Protein AF-A0A0G1Y5R9-F1 (afdb_monomer)

Mean predicted aligned error: 5.65 Å

Radius of gyration: 15.96 Å; Cα contacts (8 Å, |Δi|>4): 410; chains: 1; bounding box: 44×27×44 Å

Structure (mmCIF, N/CA/C/O backbone):
data_AF-A0A0G1Y5R9-F1
#
_entry.id   AF-A0A0G1Y5R9-F1
#
loop_
_atom_site.group_PDB
_atom_site.id
_atom_site.type_symbol
_atom_site.label_atom_id
_atom_site.label_alt_id
_atom_site.label_comp_id
_atom_site.label_asym_id
_atom_site.label_entity_id
_atom_site.label_seq_id
_atom_site.pdbx_PDB_ins_code
_atom_site.Cartn_x
_atom_site.Cartn_y
_atom_site.Cartn_z
_atom_site.occupancy
_atom_site.B_iso_or_equiv
_atom_site.auth_seq_id
_atom_site.auth_comp_id
_atom_site.auth_asym_id
_atom_site.auth_atom_id
_atom_site.pdbx_PDB_model_num
ATOM 1 N N . VAL A 1 1 ? -14.103 8.912 5.711 1.00 53.00 1 VAL A N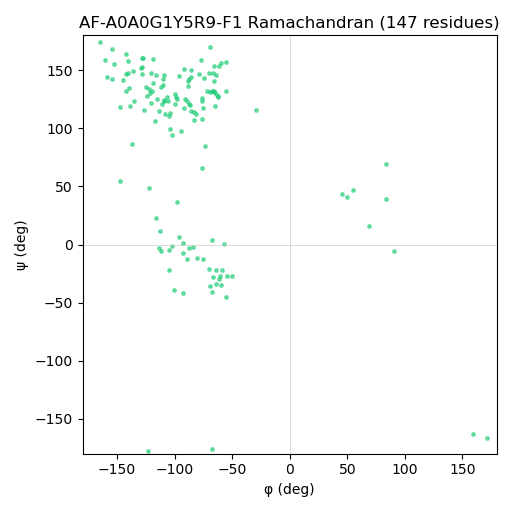 1
ATOM 2 C CA . VAL A 1 1 ? -13.583 10.244 5.292 1.00 53.00 1 VAL A CA 1
ATOM 3 C C . VAL A 1 1 ? -12.228 10.052 4.651 1.00 53.00 1 VAL A C 1
ATOM 5 O O . VAL A 1 1 ? -11.535 9.142 5.082 1.00 53.00 1 VAL A O 1
ATOM 8 N N . LEU A 1 2 ? -11.909 10.833 3.616 1.00 56.59 2 LEU A N 1
ATOM 9 C CA . LEU A 1 2 ? -10.617 10.808 2.925 1.00 56.59 2 LEU A CA 1
ATOM 10 C C . LEU A 1 2 ? -9.568 11.517 3.793 1.00 56.59 2 LEU A C 1
ATOM 12 O O . LEU A 1 2 ? -9.803 12.646 4.215 1.00 56.59 2 LEU A O 1
ATOM 16 N N . VAL A 1 3 ? -8.462 10.845 4.078 1.00 60.28 3 VAL A N 1
ATOM 17 C CA . VAL A 1 3 ? -7.460 11.256 5.067 1.00 60.28 3 VAL A CA 1
ATOM 18 C C . VAL A 1 3 ? -6.263 11.915 4.379 1.00 60.28 3 VAL A C 1
ATOM 20 O O . VAL A 1 3 ? -5.794 12.942 4.848 1.00 60.28 3 VAL A O 1
ATOM 23 N N . ASN A 1 4 ? -5.813 11.427 3.219 1.00 65.19 4 ASN A N 1
ATOM 24 C CA . ASN A 1 4 ? -4.669 12.018 2.518 1.00 65.19 4 ASN A CA 1
ATOM 25 C C . ASN A 1 4 ? -4.642 11.612 1.038 1.00 65.19 4 ASN A C 1
ATOM 27 O O . ASN A 1 4 ? -5.247 10.602 0.684 1.00 65.19 4 ASN A O 1
ATOM 31 N N . ASN A 1 5 ? -3.953 12.389 0.198 1.00 67.25 5 ASN A N 1
ATOM 32 C CA . ASN A 1 5 ? -3.636 12.028 -1.183 1.00 67.25 5 ASN A CA 1
ATOM 33 C C . ASN A 1 5 ? -2.180 12.409 -1.487 1.00 67.25 5 ASN A C 1
ATOM 35 O O . ASN A 1 5 ? -1.913 13.517 -1.959 1.00 67.25 5 ASN A O 1
ATOM 39 N N . GLN A 1 6 ? -1.240 11.513 -1.178 1.00 79.81 6 GLN A N 1
ATOM 40 C CA . GLN A 1 6 ? 0.184 11.716 -1.459 1.00 79.81 6 GLN A CA 1
ATOM 41 C C . GLN A 1 6 ? 0.681 10.782 -2.556 1.00 79.81 6 GLN A C 1
ATOM 43 O O . GLN A 1 6 ? 0.276 9.621 -2.640 1.00 79.81 6 GLN A O 1
ATOM 48 N N . ALA A 1 7 ? 1.570 11.323 -3.389 1.00 89.25 7 ALA A N 1
ATOM 49 C CA . ALA A 1 7 ? 2.296 10.581 -4.403 1.00 89.25 7 ALA A CA 1
ATOM 50 C C . ALA A 1 7 ? 3.698 10.239 -3.885 1.00 89.25 7 ALA A C 1
ATOM 52 O O . ALA A 1 7 ? 4.442 11.132 -3.480 1.00 89.25 7 ALA A O 1
ATOM 53 N N . VAL A 1 8 ? 4.064 8.962 -3.942 1.00 94.00 8 VAL A N 1
ATOM 54 C CA . VAL A 1 8 ? 5.381 8.448 -3.553 1.00 94.00 8 VAL A CA 1
ATOM 55 C C . VAL A 1 8 ? 5.969 7.665 -4.719 1.00 94.00 8 VAL A C 1
ATOM 57 O O . VAL A 1 8 ? 5.285 6.863 -5.352 1.00 94.00 8 VAL A O 1
ATOM 60 N N . THR A 1 9 ? 7.246 7.888 -5.013 1.00 95.12 9 THR A N 1
ATOM 61 C CA . THR A 1 9 ? 7.965 7.103 -6.020 1.00 95.12 9 THR A CA 1
ATOM 62 C C . THR A 1 9 ? 8.531 5.849 -5.376 1.00 95.12 9 THR A C 1
ATOM 64 O O . THR A 1 9 ? 9.364 5.939 -4.477 1.00 95.12 9 THR A O 1
ATOM 67 N N . ILE A 1 10 ? 8.124 4.687 -5.876 1.00 96.25 10 ILE A N 1
ATOM 68 C CA . ILE A 1 10 ? 8.742 3.409 -5.535 1.00 96.25 10 ILE A CA 1
ATOM 69 C C . ILE A 1 10 ? 9.900 3.166 -6.506 1.00 96.25 10 ILE A C 1
ATOM 71 O O . ILE A 1 10 ? 9.795 3.443 -7.706 1.00 96.25 10 ILE A O 1
ATOM 75 N N . SER A 1 11 ? 11.026 2.704 -5.966 1.00 95.44 11 SER A N 1
ATOM 76 C CA . SER A 1 11 ? 12.280 2.523 -6.704 1.00 95.44 11 SER A CA 1
ATOM 77 C C . SER A 1 11 ? 12.775 1.080 -6.618 1.00 95.44 11 SER A C 1
ATOM 79 O O . SER A 1 11 ? 12.116 0.229 -6.021 1.00 95.44 11 SER A O 1
ATOM 81 N N . THR A 1 12 ? 13.929 0.796 -7.211 1.00 96.44 12 THR A N 1
ATOM 82 C CA . THR A 1 12 ? 14.655 -0.475 -7.054 1.00 96.44 12 THR A CA 1
ATOM 83 C C . THR A 1 12 ? 15.380 -0.595 -5.710 1.00 96.44 12 THR A C 1
ATOM 85 O O . THR A 1 12 ? 15.823 -1.679 -5.328 1.00 96.44 12 THR A O 1
ATOM 88 N N . VAL A 1 13 ? 15.497 0.508 -4.965 1.00 95.69 13 VAL A N 1
ATOM 89 C CA . VAL A 1 13 ? 16.050 0.531 -3.612 1.00 95.69 13 VAL A CA 1
ATOM 90 C C . VAL A 1 13 ? 14.922 0.347 -2.608 1.00 95.69 13 VAL A C 1
ATOM 92 O O . VAL A 1 13 ? 13.963 1.117 -2.593 1.00 95.69 13 VAL A O 1
ATOM 95 N N . LYS A 1 14 ? 15.076 -0.655 -1.739 1.00 95.50 14 LYS A N 1
ATOM 96 C CA . LYS A 1 14 ? 14.144 -0.929 -0.645 1.00 95.50 14 LYS A CA 1
ATOM 97 C C . LYS A 1 14 ? 14.151 0.224 0.348 1.00 95.50 14 LYS A C 1
ATOM 99 O O . LYS A 1 14 ? 15.179 0.507 0.964 1.00 95.50 14 LYS A O 1
ATOM 104 N N . ALA A 1 15 ? 13.001 0.856 0.512 1.00 95.50 15 ALA A N 1
ATOM 105 C CA . ALA A 1 15 ? 12.767 1.873 1.522 1.00 95.50 15 ALA A CA 1
ATOM 106 C C . ALA A 1 15 ? 11.285 1.886 1.892 1.00 95.50 15 ALA A C 1
ATOM 108 O O . ALA A 1 15 ? 10.441 1.492 1.093 1.00 95.50 15 ALA A O 1
ATOM 109 N N . ASP A 1 16 ? 10.956 2.348 3.091 1.00 95.50 16 ASP A N 1
ATOM 110 C CA . ASP A 1 16 ? 9.558 2.553 3.455 1.00 95.50 16 ASP A CA 1
ATOM 111 C C . ASP A 1 16 ? 8.948 3.674 2.599 1.00 95.50 16 ASP A C 1
ATOM 113 O O . ASP A 1 16 ? 9.523 4.756 2.466 1.00 95.50 16 ASP A O 1
ATOM 117 N N . ALA A 1 17 ? 7.773 3.414 2.028 1.00 94.06 17 ALA A N 1
ATOM 118 C CA . ALA A 1 17 ? 6.974 4.400 1.312 1.00 94.06 17 ALA A CA 1
ATOM 119 C C . ALA A 1 17 ? 5.798 4.836 2.188 1.00 94.06 17 ALA A C 1
ATOM 121 O O . ALA A 1 17 ? 4.794 4.131 2.300 1.00 94.06 17 ALA A O 1
ATOM 122 N N . GLU A 1 18 ? 5.940 5.988 2.836 1.00 92.12 18 GLU A N 1
ATOM 123 C CA . GLU A 1 18 ? 4.925 6.558 3.721 1.00 92.12 18 GLU A CA 1
ATOM 124 C C . GLU A 1 18 ? 3.935 7.417 2.927 1.00 92.12 18 GLU A C 1
ATOM 126 O O . GLU A 1 18 ? 4.322 8.371 2.255 1.00 92.12 18 GLU A O 1
ATOM 131 N N . PHE A 1 19 ? 2.651 7.055 2.978 1.00 89.62 19 PHE A N 1
ATOM 132 C CA . PHE A 1 19 ? 1.582 7.713 2.211 1.00 89.62 19 PHE A CA 1
ATOM 133 C C . PHE A 1 19 ? 0.699 8.618 3.071 1.00 89.62 19 PHE A C 1
ATOM 135 O O . PHE A 1 19 ? 0.027 9.514 2.561 1.00 89.62 19 PHE A O 1
ATOM 142 N N . SER A 1 20 ? 0.684 8.375 4.377 1.00 86.12 20 SER A N 1
ATOM 143 C CA . SER A 1 20 ? 0.083 9.256 5.365 1.00 86.12 20 SER A CA 1
ATOM 144 C C . SER A 1 20 ? 1.008 9.294 6.558 1.00 86.12 20 SER A C 1
ATOM 146 O O . SER A 1 20 ? 1.264 8.247 7.151 1.00 86.12 20 SER A O 1
ATOM 148 N N . ALA A 1 21 ? 1.495 10.493 6.869 1.00 71.38 21 ALA A N 1
ATOM 149 C CA . ALA A 1 21 ? 2.268 10.730 8.069 1.00 71.38 21 ALA A CA 1
ATOM 150 C C . ALA A 1 21 ? 1.391 10.534 9.314 1.00 71.38 21 ALA A C 1
ATOM 152 O O . ALA A 1 21 ? 0.167 10.721 9.285 1.00 71.38 21 ALA A O 1
ATOM 153 N N . ASP A 1 22 ? 2.057 10.189 10.408 1.00 63.50 22 ASP A N 1
ATOM 154 C CA . ASP A 1 22 ? 1.542 9.957 11.761 1.00 63.50 22 ASP A CA 1
ATOM 155 C C . ASP A 1 22 ? 0.767 11.132 12.397 1.00 63.50 22 ASP A C 1
ATOM 157 O O . ASP A 1 22 ? 0.272 11.030 13.522 1.00 63.50 22 ASP A O 1
ATOM 161 N N . ASP A 1 23 ? 0.615 12.249 11.689 1.00 58.03 23 ASP A N 1
ATOM 162 C CA . ASP A 1 23 ? -0.059 13.448 12.156 1.00 58.03 23 ASP A CA 1
ATOM 163 C C . ASP A 1 23 ? -1.462 13.659 11.562 1.00 58.03 23 ASP A C 1
ATOM 165 O O . ASP A 1 23 ? -2.166 14.578 12.006 1.00 58.03 23 ASP A O 1
ATOM 169 N N . THR A 1 24 ? -1.890 12.812 10.619 1.00 61.75 24 THR A N 1
ATOM 170 C CA . THR A 1 24 ? -3.140 13.025 9.887 1.00 61.75 24 THR A CA 1
ATOM 171 C C . THR A 1 24 ? -4.337 12.542 10.707 1.00 61.75 24 THR A C 1
ATOM 173 O O . THR A 1 24 ? -4.507 11.347 10.956 1.00 61.75 24 THR A O 1
ATOM 176 N N . ASN A 1 25 ? -5.173 13.488 11.148 1.00 59.88 25 ASN A N 1
ATOM 177 C CA . ASN A 1 25 ? -6.374 13.193 11.932 1.00 59.88 25 ASN A CA 1
ATOM 178 C C . ASN A 1 25 ? -7.274 12.204 11.177 1.00 59.88 25 ASN A C 1
ATOM 180 O O . ASN A 1 25 ? -7.600 12.435 10.005 1.00 59.88 25 ASN A O 1
ATOM 184 N N . ALA A 1 26 ? -7.748 11.155 11.859 1.00 58.00 26 ALA A N 1
ATOM 185 C CA . ALA A 1 26 ? -8.933 10.459 11.382 1.00 58.00 26 ALA A CA 1
ATOM 186 C C . ALA A 1 26 ? -10.092 11.467 11.231 1.00 58.00 26 ALA A C 1
ATOM 188 O O . ALA A 1 26 ? -10.064 12.548 11.830 1.00 58.00 26 ALA A O 1
ATOM 189 N N . PRO A 1 27 ? -11.105 11.166 10.397 1.00 56.22 27 PRO A N 1
ATOM 190 C CA . PRO A 1 27 ? -12.350 11.926 10.332 1.00 56.22 27 PRO A CA 1
ATOM 191 C C . PRO A 1 27 ? -12.760 12.608 11.639 1.00 56.22 27 PRO A C 1
ATOM 193 O O . PRO A 1 27 ? -13.127 11.943 12.603 1.00 56.22 27 PRO A O 1
ATOM 196 N N . ALA A 1 28 ? -12.791 13.940 11.633 1.00 52.69 28 ALA A N 1
ATOM 197 C CA . ALA A 1 28 ? -13.448 14.679 12.697 1.00 52.69 28 ALA A CA 1
ATOM 198 C C . ALA A 1 28 ? -14.954 14.355 12.671 1.00 52.69 28 ALA A C 1
ATOM 200 O O . ALA A 1 28 ? -15.594 14.487 11.622 1.00 52.69 28 ALA A O 1
ATOM 201 N N . ASN A 1 29 ? -15.504 13.992 13.835 1.00 55.44 29 ASN A N 1
ATOM 202 C CA . ASN A 1 29 ? -16.916 13.680 14.113 1.00 55.44 29 ASN A CA 1
ATOM 203 C C . ASN A 1 29 ? -17.359 12.238 13.795 1.00 55.44 29 ASN A C 1
ATOM 205 O O . ASN A 1 29 ? -18.190 12.033 12.899 1.00 55.44 29 ASN A O 1
ATOM 209 N N . PRO A 1 30 ? -16.899 11.220 14.542 1.00 62.03 30 PRO A N 1
ATOM 210 C CA . PRO A 1 30 ? -17.661 9.981 14.586 1.00 62.03 30 PRO A CA 1
ATOM 211 C C . PRO A 1 30 ? -19.065 10.238 15.166 1.00 62.03 30 PRO A C 1
ATOM 213 O O . PRO A 1 30 ? -19.285 11.170 15.939 1.00 62.03 30 PRO A O 1
ATOM 216 N N . ILE A 1 31 ? -20.036 9.397 14.791 1.00 57.78 31 ILE A N 1
ATOM 217 C CA . ILE A 1 31 ? -21.408 9.453 15.338 1.00 57.78 31 ILE A CA 1
ATOM 218 C C . ILE A 1 31 ? -21.394 9.238 16.862 1.00 57.78 31 ILE A C 1
ATOM 220 O O . ILE A 1 31 ? -22.269 9.740 17.564 1.00 57.78 31 ILE A O 1
ATOM 224 N N . SER A 1 32 ? -20.388 8.520 17.362 1.00 62.16 32 SER A N 1
ATOM 225 C CA . SER A 1 32 ? -20.126 8.298 18.775 1.00 62.16 32 SER A CA 1
ATOM 226 C C . SER A 1 32 ? -18.621 8.244 19.012 1.00 62.16 32 SER A C 1
ATOM 228 O O . SER A 1 32 ? -17.893 7.680 18.205 1.00 62.16 32 SER A O 1
ATOM 230 N N . THR A 1 33 ? -18.146 8.809 20.114 1.00 65.25 33 THR A N 1
ATOM 231 C CA . THR A 1 33 ? -16.766 8.613 20.587 1.00 65.25 33 THR A CA 1
ATOM 232 C C . THR A 1 33 ? -16.677 7.443 21.574 1.00 65.25 33 THR A C 1
ATOM 234 O O . THR A 1 33 ? -15.609 7.136 22.096 1.00 65.25 33 THR A O 1
ATOM 237 N N . GLU A 1 34 ? -17.798 6.761 21.847 1.00 68.38 34 GLU A N 1
ATOM 238 C CA . GLU A 1 34 ? -17.822 5.581 22.704 1.00 68.38 34 GLU A CA 1
ATOM 239 C C . GLU A 1 34 ? -17.425 4.331 21.913 1.00 68.38 34 GLU A C 1
ATOM 241 O O . GLU A 1 34 ? -18.216 3.768 21.150 1.00 68.38 34 GLU A O 1
ATOM 246 N N . ASN A 1 35 ? -16.215 3.829 22.165 1.00 68.69 35 ASN A N 1
ATOM 247 C CA . ASN A 1 35 ? -15.694 2.606 21.541 1.00 68.69 35 ASN A CA 1
ATOM 248 C C . ASN A 1 35 ? -16.624 1.390 21.726 1.00 68.69 35 ASN A C 1
ATOM 250 O O . ASN A 1 35 ? -16.650 0.493 20.888 1.00 68.69 35 ASN A O 1
ATOM 254 N N . SER A 1 36 ? -17.427 1.359 22.796 1.00 73.81 36 SER A N 1
ATOM 255 C CA . SER A 1 36 ? -18.400 0.292 23.084 1.00 73.81 36 SER A CA 1
ATOM 256 C C . SER A 1 36 ? -19.532 0.186 22.052 1.00 73.81 36 SE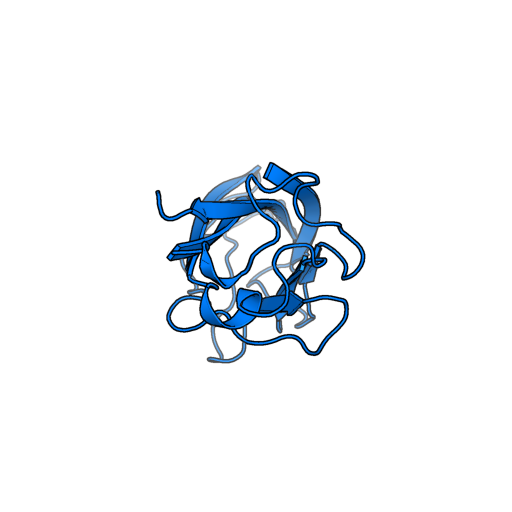R A C 1
ATOM 258 O O . SER A 1 36 ? -20.158 -0.869 21.930 1.00 73.81 36 SER A O 1
ATOM 260 N N . GLN A 1 37 ? -19.796 1.258 21.303 1.00 75.94 37 GLN A N 1
ATOM 261 C CA . GLN A 1 37 ? -20.821 1.310 20.261 1.00 75.94 37 GLN A CA 1
ATOM 262 C C . GLN A 1 37 ? -20.254 0.967 18.876 1.00 75.94 37 GLN A C 1
ATOM 264 O O . GLN A 1 37 ? -21.006 0.809 17.910 1.00 75.94 37 GLN A O 1
ATOM 269 N N . MET A 1 38 ? -18.935 0.826 18.760 1.00 80.69 38 MET A N 1
ATOM 270 C CA . MET A 1 38 ? -18.259 0.478 17.520 1.00 80.69 38 MET A CA 1
ATOM 271 C C . MET A 1 38 ? -18.430 -1.015 17.225 1.00 80.69 38 MET A C 1
ATOM 273 O O . MET A 1 38 ? -18.089 -1.873 18.034 1.00 80.69 38 MET A O 1
ATOM 277 N N . ASN A 1 39 ? -18.976 -1.343 16.053 1.00 85.31 39 ASN A N 1
ATOM 278 C CA . ASN A 1 39 ? -19.108 -2.731 15.612 1.00 85.31 39 ASN A CA 1
ATOM 279 C C . ASN A 1 39 ? -17.913 -3.182 14.775 1.00 85.31 39 ASN A C 1
ATOM 281 O O . ASN A 1 39 ? -17.494 -4.330 14.877 1.00 85.31 39 ASN A O 1
ATOM 285 N N . ARG A 1 40 ? -17.441 -2.302 13.883 1.00 88.25 40 ARG A N 1
ATOM 286 C CA . ARG A 1 40 ? -16.370 -2.604 12.935 1.00 88.25 40 ARG A CA 1
ATOM 287 C C . ARG A 1 40 ? -15.702 -1.330 12.432 1.00 88.25 40 ARG A C 1
ATOM 289 O O . ARG A 1 40 ? -16.398 -0.343 12.187 1.00 88.25 40 ARG A O 1
ATOM 296 N N . VAL A 1 41 ? -14.394 -1.383 12.204 1.00 86.44 41 VAL A N 1
ATOM 297 C CA . VAL A 1 41 ? -13.627 -0.324 11.540 1.00 86.44 41 VAL A CA 1
ATOM 298 C C . VAL A 1 41 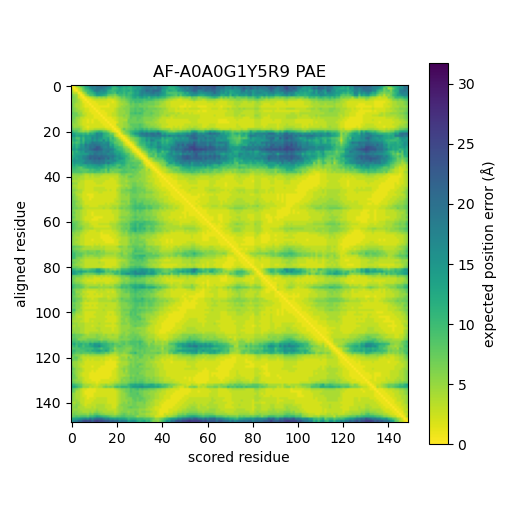? -12.900 -0.884 10.336 1.00 86.44 41 VAL A C 1
ATOM 300 O O . VAL A 1 41 ? -12.188 -1.881 10.428 1.00 86.44 41 VAL A O 1
ATOM 303 N N . LEU A 1 42 ? -13.088 -0.224 9.199 1.00 89.38 42 LEU A N 1
ATOM 304 C CA . LEU A 1 42 ? -12.462 -0.591 7.940 1.00 89.38 42 LEU A CA 1
ATOM 305 C C . LEU A 1 42 ? -11.513 0.518 7.499 1.00 89.38 42 LEU A C 1
ATOM 307 O O . LEU A 1 42 ? -11.932 1.668 7.346 1.00 89.38 42 LEU A O 1
ATOM 311 N N . LEU A 1 43 ? -10.257 0.151 7.263 1.00 89.56 43 LEU A N 1
ATOM 312 C CA . LEU A 1 43 ? -9.282 0.976 6.566 1.00 89.56 43 LEU A CA 1
ATOM 313 C C . LEU A 1 43 ? -9.371 0.676 5.074 1.00 89.56 43 LEU A C 1
ATOM 315 O O . LEU A 1 43 ? -9.224 -0.469 4.654 1.00 89.56 43 LEU A O 1
ATOM 319 N N . VAL A 1 44 ? -9.599 1.708 4.276 1.00 90.94 44 VAL A N 1
ATOM 320 C CA . VAL A 1 44 ? -9.667 1.638 2.821 1.00 90.94 44 VAL A CA 1
ATOM 321 C C . VAL A 1 44 ? -8.453 2.357 2.251 1.00 90.94 44 VAL A C 1
ATOM 323 O O . VAL A 1 44 ? -8.268 3.549 2.492 1.00 90.94 44 VAL A O 1
ATOM 326 N N . ILE A 1 45 ? -7.646 1.634 1.480 1.00 92.00 45 ILE A N 1
ATOM 327 C CA . ILE A 1 45 ? -6.489 2.163 0.756 1.00 92.00 45 ILE A CA 1
ATOM 328 C C . ILE A 1 45 ? -6.803 2.039 -0.730 1.00 92.00 45 ILE A C 1
ATOM 330 O O . ILE A 1 45 ? -6.953 0.941 -1.255 1.00 92.00 45 ILE A O 1
ATOM 334 N N . SER A 1 46 ? -6.934 3.162 -1.418 1.00 93.00 46 SER A N 1
ATOM 335 C CA . SER A 1 46 ? -7.263 3.206 -2.845 1.00 93.00 46 SER A CA 1
ATOM 336 C C . SER A 1 46 ? -6.265 4.075 -3.577 1.00 93.00 46 SER A C 1
ATOM 338 O O . SER A 1 46 ? -5.691 4.975 -2.976 1.00 93.00 46 SER A O 1
ATOM 340 N N . GLY A 1 47 ? -6.036 3.839 -4.860 1.00 94.12 47 GLY A N 1
ATOM 341 C CA . GLY A 1 47 ? -5.041 4.640 -5.550 1.00 94.12 47 GLY A CA 1
ATOM 342 C C . GLY A 1 47 ? -4.706 4.170 -6.943 1.00 94.12 47 GLY A C 1
ATOM 343 O O . GLY A 1 47 ? -5.417 3.359 -7.544 1.00 94.12 47 GLY A O 1
ATOM 344 N N . GLN A 1 48 ? -3.612 4.727 -7.450 1.00 95.06 48 GLN A N 1
ATOM 345 C CA . GLN A 1 48 ? -3.059 4.397 -8.753 1.00 95.06 48 GLN A CA 1
ATOM 346 C C . GLN A 1 48 ? -1.537 4.336 -8.690 1.00 95.06 48 GLN A C 1
ATOM 348 O O . GLN A 1 48 ? -0.906 5.239 -8.146 1.00 95.06 48 GLN A O 1
ATOM 353 N N . ALA A 1 49 ? -0.960 3.298 -9.288 1.00 96.25 49 ALA A N 1
ATOM 354 C CA . ALA A 1 49 ? 0.459 3.217 -9.597 1.00 96.25 49 ALA A CA 1
ATOM 355 C C . ALA A 1 49 ? 0.669 3.568 -11.075 1.00 96.25 49 ALA A C 1
ATOM 357 O O . ALA A 1 49 ? 0.098 2.930 -11.960 1.00 96.25 49 ALA A O 1
ATOM 358 N N . HIS A 1 50 ? 1.468 4.596 -11.336 1.00 97.00 50 HIS A N 1
ATOM 359 C CA . HIS A 1 50 ? 1.781 5.128 -12.653 1.00 97.00 50 HIS A CA 1
ATOM 360 C C . HIS A 1 50 ? 3.227 4.808 -13.020 1.00 97.00 50 HIS A C 1
ATOM 362 O O . HIS A 1 50 ? 4.162 5.184 -12.312 1.00 97.00 50 HIS A O 1
ATOM 368 N N . ASN A 1 51 ? 3.421 4.132 -14.145 1.00 97.56 51 ASN A N 1
ATOM 369 C CA . ASN A 1 51 ? 4.749 3.767 -14.613 1.00 97.56 51 ASN A CA 1
ATOM 370 C C . ASN A 1 51 ? 5.320 4.836 -15.547 1.00 97.56 51 ASN A C 1
ATOM 372 O O . ASN A 1 51 ? 4.792 5.038 -16.638 1.00 97.56 51 ASN A O 1
ATOM 376 N N . THR A 1 52 ? 6.431 5.472 -15.179 1.00 96.38 52 THR A N 1
ATOM 377 C CA . T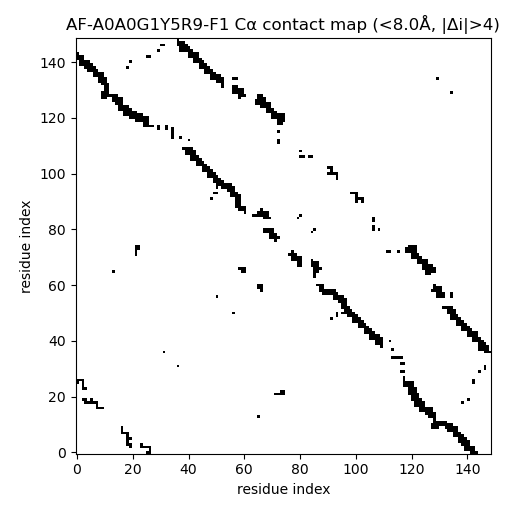HR A 1 52 ? 7.146 6.402 -16.073 1.00 96.38 52 THR A CA 1
ATOM 378 C C . THR A 1 52 ? 8.394 5.790 -16.710 1.00 96.38 52 THR A C 1
ATOM 380 O O . THR A 1 52 ? 9.016 6.433 -17.561 1.00 96.38 52 THR A O 1
ATOM 383 N N . PHE A 1 53 ? 8.718 4.532 -16.394 1.00 96.69 53 PHE A N 1
ATOM 384 C CA . PHE A 1 53 ? 9.781 3.772 -17.045 1.00 96.69 53 PHE A CA 1
ATOM 385 C C . PHE A 1 53 ? 9.376 3.307 -18.453 1.00 96.69 53 PHE A C 1
ATOM 387 O O . PHE A 1 53 ? 8.234 2.921 -18.708 1.00 96.69 53 PHE A O 1
ATOM 394 N N . ALA A 1 54 ? 10.341 3.314 -19.377 1.00 96.25 54 ALA A N 1
ATOM 395 C CA . ALA A 1 54 ? 10.178 2.880 -20.763 1.00 96.25 54 ALA A CA 1
ATOM 396 C C . ALA A 1 54 ? 10.152 1.346 -20.898 1.00 96.25 54 ALA A C 1
ATOM 398 O O . ALA A 1 54 ? 11.043 0.743 -21.493 1.00 96.25 54 ALA A O 1
ATOM 399 N N . GLY A 1 55 ? 9.118 0.711 -20.349 1.00 95.94 55 GLY A N 1
ATOM 400 C CA . GLY A 1 55 ? 8.926 -0.735 -20.418 1.00 95.94 55 GLY A CA 1
ATOM 401 C C . GLY A 1 55 ? 7.995 -1.253 -19.331 1.00 95.94 55 GLY A C 1
ATOM 402 O O . GLY A 1 55 ? 7.266 -0.481 -18.711 1.00 95.94 55 GLY A O 1
ATOM 403 N N . LEU A 1 56 ? 8.038 -2.564 -19.107 1.00 95.69 56 LEU A N 1
ATOM 404 C CA . LEU A 1 56 ? 7.308 -3.219 -18.028 1.00 95.69 56 LEU A CA 1
ATOM 405 C C . LEU A 1 56 ? 7.872 -2.799 -16.663 1.00 95.69 56 LEU A C 1
ATOM 407 O O . LEU A 1 56 ? 9.080 -2.888 -16.445 1.00 95.69 56 LEU A O 1
ATOM 411 N N . ASN A 1 57 ? 6.991 -2.417 -15.741 1.00 97.00 57 ASN A N 1
ATOM 412 C CA . ASN A 1 57 ? 7.324 -2.201 -14.339 1.00 97.00 57 ASN A CA 1
ATOM 413 C C . ASN A 1 57 ? 6.205 -2.718 -13.427 1.00 97.00 57 ASN A C 1
ATOM 415 O O . ASN A 1 57 ? 5.035 -2.710 -13.808 1.00 97.00 57 ASN A O 1
ATOM 419 N N . TYR A 1 58 ? 6.583 -3.198 -12.249 1.00 96.31 58 TYR A N 1
ATOM 420 C CA . TYR A 1 58 ? 5.696 -3.744 -11.226 1.00 96.31 58 TYR A CA 1
ATOM 421 C C . TYR A 1 58 ? 6.443 -3.838 -9.890 1.00 96.31 58 TYR A C 1
ATOM 423 O O . TYR A 1 58 ? 7.643 -3.552 -9.826 1.00 96.31 58 TYR A O 1
ATOM 431 N N . LEU A 1 59 ? 5.739 -4.208 -8.823 1.00 96.81 59 LEU A N 1
ATOM 432 C CA . LEU A 1 59 ? 6.345 -4.418 -7.507 1.00 96.81 59 LEU A CA 1
ATOM 433 C C . LEU A 1 59 ? 7.341 -5.584 -7.526 1.00 96.81 59 LEU A C 1
ATOM 435 O O . LEU A 1 59 ? 7.149 -6.550 -8.250 1.00 96.81 59 LEU A O 1
ATOM 439 N N . ASP A 1 60 ? 8.409 -5.498 -6.738 1.00 96.44 60 ASP A N 1
ATOM 440 C CA . ASP A 1 60 ? 9.323 -6.625 -6.534 1.00 96.44 60 ASP A CA 1
ATOM 441 C C . ASP A 1 60 ? 9.043 -7.292 -5.184 1.00 96.44 60 ASP A C 1
ATOM 443 O O . ASP A 1 60 ? 9.550 -6.865 -4.152 1.00 96.44 60 ASP A O 1
ATOM 447 N N . CYS A 1 61 ? 8.226 -8.340 -5.176 1.00 94.94 61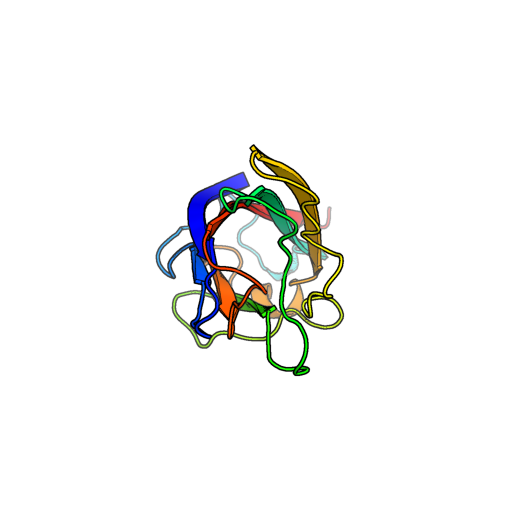 CYS A N 1
ATOM 448 C CA . CYS A 1 61 ? 7.853 -9.073 -3.967 1.00 94.94 61 CYS A CA 1
ATOM 449 C C . CYS A 1 61 ? 8.695 -10.348 -3.782 1.00 94.94 61 CYS A C 1
ATOM 451 O O . CYS A 1 61 ? 8.195 -11.377 -3.324 1.00 94.94 61 CYS A O 1
ATOM 453 N N . ALA A 1 62 ? 9.983 -10.307 -4.145 1.00 93.44 62 ALA A N 1
ATOM 454 C CA . ALA A 1 62 ? 10.882 -11.457 -4.028 1.00 93.44 62 ALA A CA 1
ATOM 455 C C . ALA A 1 62 ? 11.074 -11.948 -2.580 1.00 93.44 62 ALA A C 1
ATOM 457 O O . ALA A 1 62 ? 11.328 -13.138 -2.373 1.00 93.44 62 ALA A O 1
ATOM 458 N N . LEU A 1 63 ? 10.971 -11.060 -1.582 1.00 92.44 63 LEU A N 1
ATOM 459 C CA . LEU A 1 63 ? 10.953 -11.431 -0.166 1.00 92.44 63 LEU A CA 1
ATOM 460 C C . LEU A 1 63 ? 9.564 -11.212 0.433 1.00 92.44 63 LEU A C 1
ATOM 462 O O . LEU A 1 63 ? 8.902 -10.222 0.147 1.00 92.44 63 LEU A O 1
ATOM 466 N N . ALA A 1 64 ? 9.185 -12.077 1.375 1.00 88.12 64 ALA A N 1
ATOM 467 C CA . ALA A 1 64 ? 7.929 -11.978 2.129 1.00 88.12 64 ALA A CA 1
ATOM 468 C C . ALA A 1 64 ? 7.855 -10.773 3.093 1.00 88.12 64 ALA A C 1
ATOM 470 O O . ALA A 1 64 ? 6.924 -10.678 3.877 1.00 88.12 64 ALA A O 1
ATOM 471 N N . THR A 1 65 ? 8.871 -9.913 3.101 1.00 90.19 65 THR A N 1
ATOM 472 C CA . THR A 1 65 ? 8.926 -8.674 3.890 1.00 90.19 65 THR A CA 1
ATOM 473 C C . THR A 1 65 ? 8.870 -7.428 3.012 1.00 90.19 65 THR A C 1
ATOM 475 O O . THR A 1 65 ? 8.910 -6.318 3.539 1.00 90.19 65 THR A O 1
ATOM 478 N N . ASP A 1 66 ? 8.889 -7.600 1.688 1.00 94.81 66 ASP A N 1
ATOM 479 C CA . ASP A 1 66 ? 8.879 -6.507 0.721 1.00 94.81 66 ASP A CA 1
ATOM 480 C C . ASP A 1 66 ? 7.437 -6.130 0.399 1.00 94.81 66 ASP A C 1
ATOM 482 O O . ASP A 1 66 ? 6.589 -7.003 0.240 1.00 94.81 66 ASP A O 1
ATOM 486 N N . ASN A 1 67 ? 7.163 -4.837 0.249 1.00 96.50 67 ASN A N 1
ATOM 487 C CA . ASN A 1 67 ? 5.840 -4.335 -0.118 1.00 96.50 67 ASN A C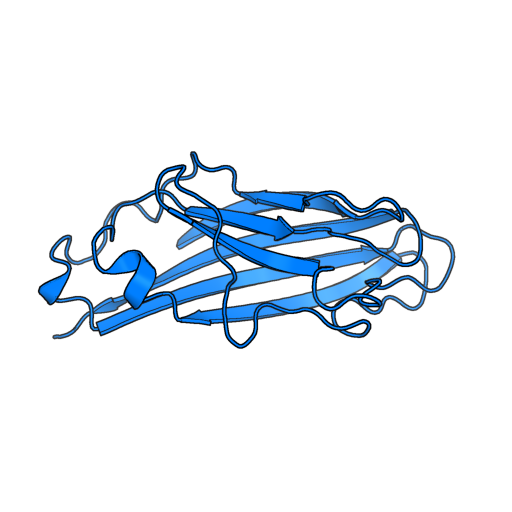A 1
ATOM 488 C C . ASN A 1 67 ? 4.713 -4.809 0.825 1.00 96.50 67 ASN A C 1
ATOM 490 O O . ASN A 1 67 ? 3.652 -5.244 0.376 1.00 96.50 67 ASN A O 1
ATOM 494 N N . GLN A 1 68 ? 4.933 -4.719 2.136 1.00 95.88 68 GLN A N 1
ATOM 495 C CA . GLN A 1 68 ? 3.922 -5.045 3.145 1.00 95.88 68 GLN A CA 1
ATOM 496 C C . GLN A 1 68 ? 3.229 -3.766 3.629 1.00 95.88 68 GLN A C 1
ATOM 498 O O . GLN A 1 68 ? 3.875 -2.817 4.074 1.00 95.88 68 GLN A O 1
ATOM 503 N N . TRP A 1 69 ? 1.901 -3.717 3.546 1.00 95.75 69 TRP A N 1
ATOM 504 C CA . TRP A 1 69 ? 1.127 -2.605 4.089 1.00 95.75 69 TRP A CA 1
ATOM 505 C C . TRP A 1 69 ? 1.173 -2.607 5.615 1.00 95.75 69 TRP A C 1
ATOM 507 O O . TRP A 1 69 ? 0.903 -3.625 6.259 1.00 95.75 69 TRP A O 1
ATOM 517 N N . GLN A 1 70 ? 1.468 -1.447 6.188 1.00 94.44 70 GLN A N 1
ATOM 518 C CA . GLN A 1 70 ? 1.495 -1.234 7.626 1.00 94.44 70 GLN A CA 1
ATOM 519 C C . GLN A 1 70 ? 0.670 -0.013 8.014 1.00 94.44 70 GLN A C 1
ATOM 521 O O . GLN A 1 70 ? 0.537 0.945 7.246 1.00 94.44 70 GLN A O 1
ATOM 526 N N . VAL A 1 71 ? 0.150 -0.049 9.234 1.00 91.25 71 VAL A N 1
ATOM 527 C CA . VAL A 1 71 ? -0.615 1.035 9.847 1.00 91.25 71 VAL A CA 1
ATOM 528 C C . VAL A 1 71 ? -0.032 1.362 11.216 1.00 91.25 71 VAL A C 1
ATOM 530 O O . VAL A 1 71 ? 0.454 0.470 11.906 1.00 91.25 71 VAL A O 1
ATOM 533 N N . ASN A 1 72 ? -0.082 2.624 11.621 1.00 88.12 72 ASN A N 1
ATOM 534 C CA . ASN A 1 72 ? 0.099 3.006 13.016 1.00 88.12 72 ASN A CA 1
ATOM 535 C C . ASN A 1 72 ? -1.056 3.896 13.482 1.00 88.12 72 ASN A C 1
ATOM 537 O O . ASN A 1 72 ? -1.770 4.491 12.671 1.00 88.12 72 ASN A O 1
ATOM 541 N N . LEU A 1 73 ? -1.219 3.977 14.801 1.00 84.19 73 LEU A N 1
ATOM 542 C CA . LEU A 1 73 ? -2.187 4.851 15.455 1.00 84.19 73 LEU A CA 1
ATOM 543 C C . LEU A 1 73 ? -1.453 5.828 16.373 1.00 84.19 73 LEU A C 1
ATOM 545 O O . LEU A 1 73 ? -0.593 5.403 17.144 1.00 84.19 73 LEU A O 1
ATOM 549 N N . ASP A 1 74 ? -1.781 7.118 16.286 1.00 80.00 74 ASP A N 1
ATOM 550 C CA . ASP A 1 74 ? -1.229 8.194 17.131 1.00 80.00 74 ASP A CA 1
ATOM 551 C C . ASP A 1 74 ? 0.307 8.222 17.249 1.00 80.00 74 ASP A C 1
ATOM 553 O O . ASP A 1 74 ? 0.862 8.429 18.330 1.00 80.00 74 ASP A O 1
ATOM 557 N N . GLY A 1 75 ? 1.023 7.990 16.146 1.00 78.12 75 GLY A N 1
ATOM 558 C CA . GLY A 1 75 ? 2.493 7.965 16.169 1.00 78.12 75 GLY A CA 1
ATOM 559 C C . GLY A 1 75 ? 3.085 6.770 16.923 1.00 78.12 75 GLY A C 1
ATOM 560 O O . GLY A 1 75 ? 4.267 6.770 17.266 1.00 78.12 75 GLY A O 1
ATOM 561 N N . GLY A 1 76 ? 2.274 5.742 17.182 1.00 84.69 76 GLY A N 1
ATOM 562 C CA . GLY A 1 76 ? 2.723 4.458 17.701 1.00 84.69 76 GLY A CA 1
ATOM 563 C C . GLY A 1 76 ? 3.583 3.677 16.704 1.00 84.69 76 GLY A C 1
ATOM 564 O O . GLY A 1 76 ? 3.915 4.131 15.605 1.00 84.69 76 GLY A O 1
ATOM 565 N N . THR A 1 77 ? 3.950 2.458 17.098 1.00 89.19 77 THR A N 1
ATOM 566 C CA . THR A 1 77 ? 4.682 1.536 16.224 1.00 89.19 77 THR A CA 1
ATOM 567 C C . THR A 1 77 ? 3.815 1.121 15.036 1.00 89.19 77 THR A C 1
ATOM 569 O O . THR A 1 77 ? 2.614 0.914 15.179 1.00 89.19 77 THR A O 1
ATOM 572 N N . TYR A 1 78 ? 4.434 1.020 13.860 1.00 91.25 78 TYR A N 1
ATOM 573 C CA . TYR A 1 78 ? 3.782 0.472 12.677 1.00 91.25 78 TYR A CA 1
ATOM 574 C C . TYR A 1 78 ? 3.602 -1.041 12.819 1.00 91.25 78 TYR A C 1
ATOM 576 O O . TYR A 1 78 ? 4.550 -1.754 13.149 1.00 91.25 78 TYR A O 1
ATOM 584 N N . GLU A 1 79 ? 2.395 -1.510 12.529 1.00 91.81 79 GLU A N 1
ATOM 585 C CA . GLU A 1 79 ? 2.004 -2.915 12.574 1.00 91.81 79 GLU A CA 1
ATOM 586 C C . GLU A 1 79 ? 1.525 -3.380 11.197 1.00 91.81 79 GLU A C 1
ATOM 588 O O . GLU A 1 79 ? 0.942 -2.610 10.426 1.00 91.81 79 GLU A O 1
ATOM 593 N N . ASP A 1 80 ? 1.768 -4.652 10.883 1.00 93.44 80 ASP A N 1
ATOM 594 C CA . ASP A 1 80 ? 1.342 -5.255 9.624 1.00 93.44 80 ASP A CA 1
ATOM 595 C C . ASP A 1 80 ? -0.183 -5.325 9.533 1.00 93.44 80 ASP A C 1
ATOM 597 O O . ASP A 1 80 ? -0.869 -5.840 10.420 1.00 93.44 80 ASP A O 1
ATOM 601 N N . LEU A 1 81 ? -0.722 -4.886 8.397 1.00 91.69 81 LEU A N 1
ATOM 602 C CA . LEU A 1 81 ? -2.128 -5.080 8.065 1.00 91.69 81 LEU A CA 1
ATOM 603 C C . LEU A 1 81 ? -2.364 -6.551 7.693 1.00 91.69 81 LEU A C 1
ATOM 605 O O . LEU A 1 81 ? -2.321 -6.940 6.532 1.00 91.69 81 LEU A O 1
ATOM 609 N N . THR A 1 82 ? -2.582 -7.408 8.686 1.00 77.75 82 THR A N 1
ATOM 610 C CA . THR A 1 82 ? -2.806 -8.850 8.487 1.00 77.75 82 THR A CA 1
ATOM 611 C C . THR A 1 82 ? -4.301 -9.181 8.357 1.00 77.75 82 THR A C 1
ATOM 613 O O . THR A 1 82 ? -5.144 -8.458 8.887 1.00 77.75 82 THR A O 1
ATOM 6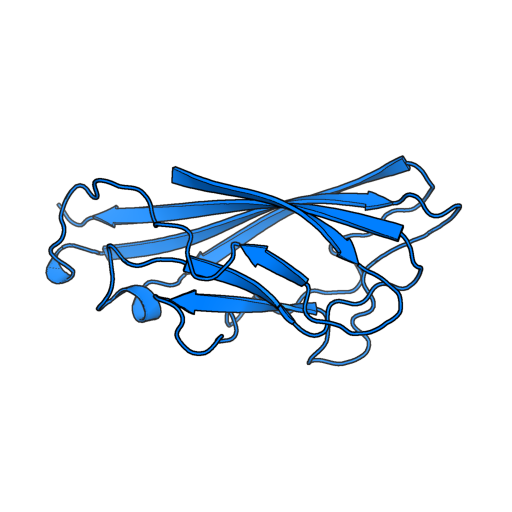16 N N . PRO A 1 83 ? -4.688 -10.248 7.627 1.00 71.00 83 PRO A N 1
ATOM 617 C CA . PRO A 1 83 ? -3.847 -11.203 6.894 1.00 71.00 83 PRO A CA 1
ATOM 618 C C . PRO A 1 83 ? -3.494 -10.806 5.444 1.00 71.00 83 PRO A C 1
ATOM 620 O O . PRO A 1 83 ? -2.765 -11.545 4.796 1.00 71.00 83 PRO A O 1
ATOM 623 N N . ASN A 1 84 ? -3.992 -9.683 4.915 1.00 80.25 84 ASN A N 1
ATOM 624 C CA . ASN A 1 84 ? -3.962 -9.400 3.465 1.00 80.25 84 ASN A CA 1
ATOM 625 C C . ASN A 1 84 ? -3.046 -8.236 3.045 1.00 80.25 84 ASN A C 1
ATOM 627 O O . ASN A 1 84 ? -3.187 -7.722 1.940 1.00 80.25 84 ASN A O 1
ATOM 631 N N . GLY A 1 85 ? -2.187 -7.735 3.930 1.00 89.75 85 GLY A N 1
ATOM 632 C CA . GLY A 1 85 ? -1.379 -6.542 3.658 1.00 89.75 85 GLY A CA 1
ATOM 633 C C . GLY A 1 85 ? -0.138 -6.812 2.814 1.00 89.75 85 GLY A C 1
ATOM 634 O O . GLY A 1 85 ? 0.472 -5.861 2.334 1.00 89.75 85 GLY A O 1
ATOM 635 N N . GLN A 1 86 ? 0.220 -8.080 2.616 1.00 95.12 86 GLN A N 1
ATOM 636 C CA . GLN A 1 86 ? 1.336 -8.471 1.766 1.00 95.12 86 GLN A CA 1
ATOM 637 C C . GLN A 1 86 ? 0.938 -8.331 0.296 1.00 95.12 86 GLN A C 1
ATOM 639 O O . GLN A 1 86 ? 0.043 -9.035 -0.175 1.00 95.12 86 GLN A O 1
ATOM 644 N N . MET A 1 87 ? 1.630 -7.456 -0.431 1.00 95.12 87 MET A N 1
ATOM 645 C CA . MET A 1 87 ? 1.430 -7.284 -1.870 1.00 95.12 87 MET A CA 1
ATOM 646 C C . MET A 1 87 ? 2.093 -8.414 -2.662 1.00 95.12 87 MET A C 1
ATOM 648 O O . MET A 1 87 ? 3.049 -9.047 -2.200 1.00 95.12 87 MET A O 1
ATOM 652 N N . VAL A 1 88 ? 1.639 -8.619 -3.896 1.00 93.81 88 VAL A N 1
ATOM 653 C CA . VAL A 1 88 ? 2.236 -9.550 -4.863 1.00 93.81 88 VAL A CA 1
ATOM 654 C C . VAL A 1 88 ? 2.724 -8.822 -6.115 1.00 93.81 88 VAL A C 1
ATOM 656 O O . VAL A 1 88 ? 2.242 -7.741 -6.451 1.00 93.81 88 VAL A O 1
ATOM 659 N N . ASP A 1 89 ? 3.638 -9.454 -6.859 1.00 89.44 89 ASP A N 1
ATOM 660 C CA . ASP A 1 89 ? 4.242 -8.900 -8.085 1.00 89.44 89 ASP A CA 1
ATOM 661 C C . ASP A 1 89 ? 3.204 -8.357 -9.094 1.00 89.44 89 ASP A C 1
ATOM 663 O O . ASP A 1 89 ? 3.499 -7.464 -9.884 1.00 89.44 89 ASP A O 1
ATOM 667 N N . GLN A 1 90 ? 1.974 -8.881 -9.093 1.00 86.12 90 GLN A N 1
ATOM 668 C CA . GLN A 1 90 ? 0.935 -8.496 -10.053 1.00 86.12 90 GLN A CA 1
ATOM 669 C C . GLN A 1 90 ? 0.066 -7.305 -9.627 1.00 86.12 90 GLN A C 1
ATOM 671 O O . GLN A 1 90 ? -0.643 -6.769 -10.479 1.00 86.12 90 GLN A O 1
ATOM 676 N N . ASP A 1 91 ? 0.113 -6.864 -8.367 1.00 89.88 91 ASP A N 1
ATOM 677 C CA . ASP A 1 91 ? -0.846 -5.872 -7.864 1.00 89.88 91 ASP A CA 1
ATOM 678 C C . ASP A 1 91 ? -0.723 -4.519 -8.580 1.00 89.88 91 ASP A C 1
ATOM 680 O O . ASP A 1 91 ? -1.738 -3.879 -8.851 1.00 89.88 91 ASP A O 1
ATOM 684 N N . TRP A 1 92 ? 0.491 -4.117 -8.983 1.00 94.62 92 TRP A N 1
ATOM 685 C CA . TRP A 1 92 ? 0.763 -2.882 -9.741 1.00 94.62 92 TRP A CA 1
ATOM 686 C C . TRP A 1 92 ? 1.470 -3.150 -11.072 1.00 94.62 92 TRP A C 1
ATOM 688 O O . TRP A 1 92 ? 2.481 -2.532 -11.406 1.00 94.62 92 TRP A O 1
ATOM 698 N N . TYR A 1 93 ? 0.943 -4.104 -11.836 1.00 95.94 93 TYR A N 1
ATOM 699 C CA . TYR A 1 93 ? 1.534 -4.520 -13.102 1.00 95.94 93 TYR A CA 1
ATOM 700 C C . TYR A 1 93 ? 1.270 -3.527 -14.247 1.00 95.94 93 TYR A C 1
ATOM 702 O O . TYR A 1 93 ? 0.166 -3.446 -14.789 1.00 95.94 93 TYR A O 1
ATOM 710 N N . CYS A 1 94 ? 2.308 -2.800 -14.664 1.00 96.56 94 CYS A N 1
ATOM 711 C CA . CYS A 1 94 ? 2.245 -1.761 -15.690 1.00 96.56 94 CYS A CA 1
ATOM 712 C C . CYS A 1 94 ? 3.105 -2.123 -16.910 1.00 96.56 94 CYS A C 1
ATOM 714 O O . CYS A 1 94 ? 4.326 -2.010 -16.883 1.00 96.56 94 CYS A O 1
ATOM 716 N N . ILE A 1 95 ? 2.468 -2.514 -18.018 1.00 96.00 95 ILE A N 1
ATOM 717 C CA . ILE A 1 95 ? 3.151 -3.102 -19.189 1.00 96.00 95 ILE A CA 1
ATOM 718 C C . ILE A 1 95 ? 4.034 -2.143 -20.004 1.00 96.00 95 ILE A C 1
ATOM 720 O O . ILE A 1 95 ? 4.879 -2.604 -20.770 1.00 96.00 95 ILE A O 1
ATOM 724 N N . LEU A 1 96 ? 3.809 -0.832 -19.902 1.00 96.81 96 LEU A N 1
ATOM 725 C CA . LEU A 1 96 ? 4.475 0.185 -20.720 1.00 96.81 96 LEU A CA 1
ATOM 726 C C . LEU A 1 96 ? 4.524 1.541 -20.013 1.00 96.81 96 LEU A C 1
ATOM 728 O O . LEU A 1 96 ? 3.832 1.758 -19.014 1.00 96.81 96 LEU A O 1
ATOM 732 N N . GLN A 1 97 ? 5.320 2.461 -20.559 1.00 97.56 97 GLN A N 1
ATOM 733 C CA . GLN A 1 97 ? 5.409 3.836 -20.074 1.00 97.56 97 GLN A CA 1
ATOM 734 C C . GLN A 1 97 ? 4.070 4.560 -20.205 1.00 97.56 97 GLN A C 1
ATOM 736 O O . GLN A 1 97 ? 3.483 4.619 -21.281 1.00 97.56 97 GLN A O 1
ATOM 741 N N . GLY A 1 98 ? 3.611 5.160 -19.118 1.00 96.56 98 GLY A N 1
ATOM 742 C CA . GLY A 1 98 ? 2.332 5.848 -19.032 1.00 96.56 98 GLY A CA 1
ATOM 743 C C . GLY A 1 98 ? 1.176 4.953 -18.582 1.00 96.56 98 GLY A C 1
ATOM 744 O O . GLY A 1 98 ? 0.076 5.462 -18.368 1.00 96.56 98 GLY A O 1
ATOM 745 N N . ALA A 1 99 ? 1.395 3.641 -18.428 1.00 97.19 99 ALA A N 1
ATOM 746 C CA . ALA A 1 99 ? 0.374 2.734 -17.916 1.00 97.19 99 ALA A CA 1
ATOM 747 C C . ALA A 1 99 ? 0.048 3.033 -16.444 1.00 97.19 99 ALA A C 1
ATOM 749 O O . ALA A 1 99 ? 0.918 3.438 -15.669 1.00 97.19 99 ALA A O 1
ATOM 750 N N . ASN A 1 100 ? -1.215 2.801 -16.080 1.00 96.25 100 ASN A N 1
ATOM 751 C CA . ASN A 1 100 ? -1.727 2.961 -14.724 1.00 96.25 100 ASN A CA 1
ATOM 752 C C . ASN A 1 100 ? -2.328 1.644 -14.232 1.00 96.25 100 ASN A C 1
ATOM 754 O O . ASN A 1 100 ? -3.156 1.055 -14.929 1.00 96.25 100 ASN A O 1
ATOM 758 N N . ALA A 1 101 ? -1.991 1.247 -13.010 1.00 95.69 101 ALA A N 1
ATOM 759 C CA . ALA A 1 101 ? -2.669 0.187 -12.275 1.00 95.69 101 ALA A CA 1
ATOM 760 C C . ALA A 1 101 ? -3.476 0.820 -11.136 1.00 95.69 101 ALA A C 1
ATOM 762 O O . ALA A 1 101 ? -2.905 1.405 -10.218 1.00 95.69 101 ALA A O 1
ATOM 763 N N . SER A 1 102 ? -4.808 0.758 -11.217 1.00 95.56 102 SER A N 1
ATOM 764 C CA . SER A 1 102 ? -5.684 1.224 -10.132 1.00 95.56 102 SER A CA 1
ATOM 765 C C . SER A 1 102 ? -5.913 0.101 -9.130 1.00 95.56 102 SER A C 1
ATOM 767 O O . SER A 1 102 ? -6.073 -1.048 -9.533 1.00 95.56 102 SER A O 1
ATOM 769 N N . PHE A 1 103 ? -5.975 0.433 -7.844 1.00 93.94 103 PHE A N 1
ATOM 770 C CA . PHE A 1 103 ? -6.131 -0.554 -6.778 1.00 93.94 103 PHE A CA 1
ATOM 771 C C . PHE A 1 103 ? -7.078 -0.076 -5.678 1.00 93.94 103 PHE A C 1
ATOM 773 O O . PHE A 1 103 ? -7.310 1.122 -5.492 1.00 93.94 103 PHE A O 1
ATOM 780 N N . LEU A 1 104 ? -7.614 -1.052 -4.948 1.00 93.56 104 LEU A N 1
ATOM 781 C CA . LEU A 1 104 ? -8.458 -0.864 -3.778 1.00 93.56 104 LEU A CA 1
ATOM 782 C C . LEU A 1 104 ? -8.211 -2.022 -2.809 1.00 93.56 104 LEU A C 1
ATOM 784 O O . LEU A 1 104 ? -8.509 -3.171 -3.125 1.00 93.56 104 LEU A O 1
ATOM 788 N N . PHE A 1 105 ? -7.728 -1.696 -1.619 1.00 92.69 105 PHE A N 1
ATOM 789 C CA . PHE A 1 105 ? -7.571 -2.613 -0.503 1.00 92.69 105 PHE A CA 1
ATOM 790 C C . PHE A 1 105 ? -8.476 -2.186 0.643 1.00 92.69 105 PHE A C 1
ATOM 792 O O . PHE A 1 105 ? -8.712 -0.996 0.868 1.00 92.69 105 PHE A O 1
ATOM 799 N N . MET A 1 106 ? -8.985 -3.174 1.368 1.00 93.06 106 MET A N 1
ATOM 800 C CA . MET A 1 106 ? -9.819 -2.954 2.536 1.00 93.06 106 MET A CA 1
ATOM 801 C C . MET A 1 106 ? -9.372 -3.890 3.651 1.00 93.06 106 MET A C 1
ATOM 803 O O . MET A 1 106 ? -9.367 -5.109 3.475 1.00 93.06 106 MET A O 1
ATOM 807 N N . PHE A 1 107 ? -9.026 -3.306 4.792 1.00 92.19 107 PHE A N 1
ATOM 808 C CA . PHE A 1 107 ? -8.531 -4.011 5.966 1.00 92.19 107 PHE A CA 1
ATOM 809 C C . PHE A 1 107 ? -9.467 -3.798 7.141 1.00 92.19 107 PHE A C 1
ATOM 811 O O . PHE A 1 107 ? -9.970 -2.697 7.359 1.00 92.19 107 PHE A O 1
ATOM 818 N N . ASP A 1 108 ? -9.695 -4.864 7.896 1.00 90.75 108 ASP A N 1
ATOM 819 C CA . ASP A 1 108 ? -10.378 -4.775 9.175 1.00 90.75 108 ASP A CA 1
ATOM 820 C C . ASP A 1 108 ? -9.361 -4.370 10.240 1.00 90.75 108 ASP A C 1
ATOM 822 O O . ASP A 1 108 ? -8.428 -5.118 10.513 1.00 90.75 108 ASP A O 1
ATOM 826 N N . ILE A 1 109 ? -9.527 -3.174 10.800 1.00 88.38 109 ILE A N 1
ATOM 827 C CA . ILE A 1 109 ? -8.651 -2.633 11.849 1.00 88.38 109 ILE A CA 1
ATOM 828 C C . ILE A 1 109 ? -9.421 -2.424 13.156 1.00 88.38 109 ILE A C 1
ATOM 830 O O . ILE A 1 109 ? -9.039 -1.597 13.982 1.00 88.38 109 ILE A O 1
ATOM 834 N N . THR A 1 110 ? -10.535 -3.143 13.336 1.00 87.19 110 THR A N 1
ATOM 835 C CA . THR A 1 110 ? -11.421 -2.984 14.499 1.00 87.19 110 THR A CA 1
ATOM 836 C C . THR A 1 110 ? -10.667 -3.149 15.814 1.00 87.19 110 THR A C 1
ATOM 838 O O . THR A 1 110 ? -10.829 -2.321 16.708 1.00 87.19 110 THR A O 1
ATOM 841 N N . ASP A 1 111 ? -9.812 -4.168 15.908 1.00 85.31 111 ASP A N 1
ATOM 842 C CA . ASP A 1 111 ? -9.059 -4.458 17.129 1.00 85.31 111 ASP A CA 1
ATOM 843 C C . ASP A 1 111 ? -7.999 -3.387 17.421 1.00 85.31 111 ASP A C 1
ATOM 845 O O . ASP A 1 111 ? -7.818 -3.012 18.578 1.00 85.31 111 ASP A O 1
ATOM 849 N N . LEU A 1 112 ? -7.363 -2.827 16.383 1.00 82.31 112 LEU A N 1
ATOM 850 C CA . LEU A 1 112 ? -6.397 -1.735 16.538 1.00 82.31 112 LEU A CA 1
ATOM 851 C C . LEU A 1 112 ? -7.089 -0.451 17.023 1.00 82.31 112 LEU A C 1
ATOM 853 O O . LEU A 1 112 ? -6.590 0.240 17.905 1.00 82.31 112 LEU A O 1
ATOM 857 N N . MET A 1 113 ? -8.273 -0.147 16.485 1.00 79.62 113 MET A N 1
ATOM 858 C CA . MET A 1 113 ? -9.021 1.080 16.794 1.00 79.62 113 MET A CA 1
ATOM 859 C C . MET A 1 113 ? -9.877 0.980 18.065 1.00 79.62 113 MET A C 1
ATOM 861 O O . MET A 1 113 ? -10.508 1.962 18.457 1.00 79.62 113 MET A O 1
ATOM 865 N N . ALA A 1 11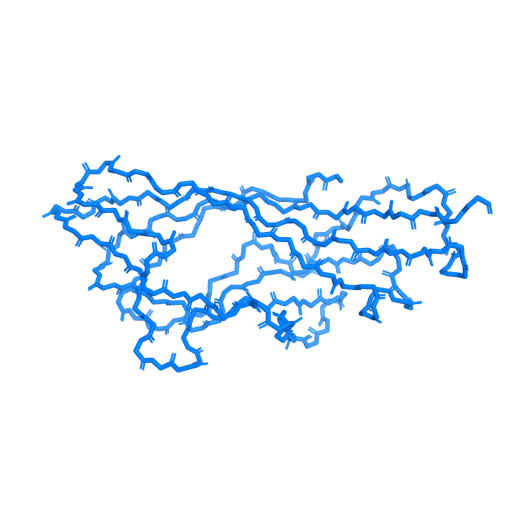4 ? -9.910 -0.179 18.735 1.00 74.69 114 ALA A N 1
ATOM 866 C CA . ALA A 1 114 ? -10.781 -0.451 19.882 1.00 74.69 114 ALA A CA 1
ATOM 867 C C . ALA A 1 114 ? -10.574 0.500 21.074 1.00 74.69 114 ALA A C 1
ATOM 869 O O . ALA A 1 114 ? -11.470 0.656 21.906 1.00 74.69 114 ALA A O 1
ATOM 870 N N . THR A 1 115 ? -9.412 1.142 21.173 1.00 73.06 115 THR A N 1
ATOM 871 C CA . THR A 1 115 ? -9.081 2.117 22.223 1.00 73.06 115 THR A CA 1
ATOM 872 C C . THR A 1 115 ? -8.908 3.538 21.693 1.00 73.06 115 THR A C 1
ATOM 874 O O . THR A 1 115 ? -8.720 4.444 22.501 1.00 73.06 115 THR A O 1
ATOM 877 N N . ASN A 1 116 ? -9.005 3.754 20.376 1.00 73.06 116 ASN A N 1
ATOM 878 C CA . ASN A 1 116 ? -8.543 4.984 19.740 1.00 73.06 116 ASN A CA 1
ATOM 879 C C . ASN A 1 116 ? -9.364 5.407 18.507 1.00 73.06 116 ASN A C 1
ATOM 881 O O . ASN A 1 116 ? -8.844 5.599 17.411 1.00 73.06 116 ASN A O 1
ATOM 885 N N . VAL A 1 117 ? -10.679 5.533 18.680 1.00 71.88 117 VAL A N 1
ATOM 886 C CA . VAL A 1 117 ? -11.615 5.875 17.595 1.00 71.88 117 VAL A CA 1
ATOM 887 C C . VAL A 1 117 ? -11.309 7.228 16.945 1.00 71.88 117 VAL A C 1
ATOM 889 O O . VAL A 1 117 ? -11.469 7.351 15.731 1.00 71.88 117 VAL A O 1
ATOM 892 N N . ASP A 1 118 ? -10.844 8.201 17.730 1.00 69.25 118 ASP A N 1
ATOM 893 C CA . ASP A 1 118 ? -10.560 9.579 17.297 1.00 69.25 118 ASP A CA 1
ATOM 894 C C . ASP A 1 118 ? -9.083 9.817 16.934 1.00 69.25 118 ASP A C 1
ATOM 896 O O . ASP A 1 118 ? -8.673 10.956 16.691 1.00 69.25 118 ASP A O 1
ATOM 900 N N . GLY A 1 119 ? -8.279 8.752 16.928 1.00 71.62 119 GLY A N 1
ATOM 901 C CA . GLY A 1 119 ? -6.838 8.822 16.732 1.00 71.62 119 GLY A CA 1
ATOM 902 C C . GLY A 1 119 ? -6.414 9.217 15.323 1.00 71.62 119 GLY A C 1
ATOM 903 O O . GLY A 1 119 ? -7.189 9.262 14.368 1.00 71.62 119 GLY A O 1
ATOM 904 N N . LYS A 1 120 ? -5.131 9.497 15.173 1.00 80.12 120 LYS A N 1
ATOM 905 C CA . LYS A 1 120 ? -4.459 9.729 13.897 1.00 80.12 120 LYS A CA 1
ATOM 906 C C . LYS A 1 120 ? -4.022 8.410 13.292 1.00 80.12 120 LYS A C 1
ATOM 908 O O . LYS A 1 120 ? -3.706 7.471 14.020 1.00 80.12 120 LYS A O 1
ATOM 913 N N . ILE A 1 121 ? -3.977 8.355 11.964 1.00 83.12 121 ILE A N 1
ATOM 914 C CA . ILE A 1 121 ? -3.637 7.132 11.236 1.00 83.12 121 ILE A CA 1
ATOM 915 C C . ILE A 1 121 ? -2.501 7.419 10.265 1.00 83.12 121 ILE A C 1
ATOM 917 O O . ILE A 1 121 ? -2.670 8.173 9.301 1.00 83.12 121 ILE A O 1
ATOM 921 N N . GLY A 1 122 ? -1.363 6.776 10.503 1.00 88.25 122 GLY A N 1
ATOM 922 C CA . GLY A 1 122 ? -0.279 6.685 9.536 1.00 88.25 122 GLY A CA 1
ATOM 923 C C . GLY A 1 122 ? -0.366 5.376 8.766 1.00 88.25 122 GLY A C 1
ATOM 924 O O . GLY A 1 122 ? -0.798 4.340 9.279 1.00 88.25 122 GLY A O 1
ATOM 925 N N . VAL A 1 123 ? 0.012 5.430 7.494 1.00 91.31 123 VAL A N 1
ATOM 926 C CA . VAL A 1 123 ? -0.024 4.273 6.596 1.00 91.31 123 VAL A CA 1
ATOM 927 C C . VAL A 1 123 ? 1.183 4.320 5.688 1.00 91.31 123 VAL A C 1
ATOM 929 O O . VAL A 1 123 ? 1.463 5.334 5.039 1.00 91.31 123 VAL A O 1
ATOM 932 N N . LYS A 1 124 ? 1.853 3.178 5.591 1.00 93.75 124 LYS A N 1
ATOM 933 C CA . LYS A 1 124 ? 3.008 3.007 4.722 1.00 93.75 124 LYS A CA 1
ATOM 934 C C . LYS A 1 124 ? 3.020 1.634 4.076 1.00 93.75 124 LYS A C 1
ATOM 936 O O . LYS A 1 124 ? 2.369 0.699 4.539 1.00 93.75 124 LYS A O 1
ATOM 941 N N . LEU A 1 125 ? 3.825 1.522 3.035 1.00 95.19 125 LEU A N 1
ATOM 942 C CA . LEU A 1 125 ? 4.263 0.259 2.472 1.00 95.19 125 LEU A CA 1
ATOM 943 C C . LEU A 1 125 ? 5.715 0.045 2.919 1.00 95.19 125 LEU A C 1
ATOM 945 O O . LEU A 1 125 ? 6.586 0.839 2.559 1.00 95.19 125 LEU A O 1
ATOM 949 N N . THR A 1 126 ? 5.980 -0.962 3.755 1.00 96.00 126 THR A N 1
ATOM 950 C CA . THR A 1 126 ? 7.343 -1.219 4.242 1.00 96.00 126 THR A CA 1
ATOM 951 C C . THR A 1 126 ? 8.183 -1.946 3.203 1.00 96.00 126 THR A C 1
ATOM 953 O O . THR A 1 126 ? 7.652 -2.740 2.420 1.00 96.00 126 THR A O 1
ATOM 956 N N . ASN A 1 127 ? 9.490 -1.652 3.186 1.00 96.31 127 ASN A N 1
ATOM 957 C CA . ASN A 1 127 ? 10.435 -2.171 2.192 1.00 96.31 127 ASN A CA 1
ATOM 958 C C . ASN A 1 127 ? 9.862 -2.068 0.771 1.00 96.31 127 ASN A C 1
ATOM 960 O O . ASN A 1 127 ? 9.918 -3.024 -0.005 1.00 96.31 127 ASN A O 1
ATOM 964 N N . ALA A 1 128 ? 9.242 -0.930 0.458 1.00 96.81 128 ALA A N 1
ATOM 965 C CA . ALA A 1 128 ? 8.623 -0.709 -0.827 1.00 96.81 128 ALA A CA 1
ATOM 966 C C . ALA A 1 128 ? 9.691 -0.760 -1.918 1.00 96.81 128 ALA A C 1
ATOM 968 O O . ALA A 1 128 ? 10.721 -0.082 -1.845 1.00 96.81 128 ALA A O 1
ATOM 969 N N . VAL A 1 129 ? 9.451 -1.596 -2.920 1.00 97.38 129 VAL A N 1
ATOM 970 C CA . VAL A 1 129 ? 10.406 -1.846 -3.992 1.00 97.38 129 VAL A CA 1
ATOM 971 C C . VAL A 1 129 ? 9.684 -2.308 -5.250 1.00 97.38 129 VAL A C 1
ATOM 973 O O . VAL A 1 129 ? 8.702 -3.049 -5.214 1.00 97.38 129 VAL A O 1
ATOM 976 N N . SER A 1 130 ? 10.193 -1.855 -6.384 1.00 97.06 130 SER A N 1
ATOM 977 C CA . SER A 1 130 ? 9.697 -2.165 -7.721 1.00 97.06 130 SER A CA 1
ATOM 978 C C . SER A 1 130 ? 10.832 -2.684 -8.593 1.00 97.06 130 SER A C 1
ATOM 980 O O . SER A 1 130 ? 12.009 -2.477 -8.293 1.00 97.06 130 SER A O 1
ATOM 982 N N . LYS A 1 131 ? 10.491 -3.371 -9.685 1.00 96.44 131 LYS A N 1
ATOM 983 C CA . LYS A 1 131 ? 11.485 -3.956 -10.596 1.00 96.44 131 LYS A CA 1
ATOM 984 C C . LYS A 1 131 ? 12.318 -2.922 -11.334 1.00 96.44 131 LYS A C 1
ATOM 986 O O . LYS A 1 131 ? 13.433 -3.238 -11.741 1.00 96.44 131 LYS A O 1
ATOM 991 N N . GLN A 1 132 ? 11.768 -1.738 -11.565 1.00 96.44 132 GLN A N 1
ATOM 992 C CA . GLN A 1 132 ? 12.439 -0.626 -12.224 1.00 96.44 132 GLN A CA 1
ATOM 993 C C . GLN A 1 132 ? 12.131 0.654 -11.463 1.00 96.44 132 GLN A C 1
ATOM 995 O O . GLN A 1 132 ? 11.039 0.811 -10.919 1.00 96.44 132 GLN A O 1
ATOM 1000 N N . ASP A 1 133 ? 13.062 1.602 -11.478 1.00 91.31 133 ASP A N 1
ATOM 1001 C CA . ASP A 1 133 ? 12.787 2.922 -10.926 1.00 91.31 133 ASP A CA 1
ATOM 1002 C C . ASP A 1 133 ? 11.610 3.566 -11.671 1.00 91.31 133 ASP A C 1
ATOM 1004 O O . ASP A 1 133 ? 11.377 3.301 -12.855 1.00 91.31 133 ASP A O 1
ATOM 1008 N N . SER A 1 134 ? 10.926 4.503 -11.015 1.00 90.06 134 SER A N 1
ATOM 1009 C CA . SER A 1 134 ? 9.855 5.324 -11.602 1.00 90.06 134 SER A CA 1
ATOM 1010 C C . SER A 1 134 ? 8.452 4.690 -11.632 1.00 90.06 134 SER A C 1
ATOM 1012 O O . SER A 1 134 ? 7.674 4.904 -12.567 1.00 90.06 134 SER A O 1
ATOM 1014 N N . LEU A 1 135 ? 8.088 3.965 -10.569 1.00 95.31 135 LEU A N 1
ATOM 1015 C CA . LEU A 1 135 ? 6.690 3.635 -10.273 1.00 95.31 135 LEU A CA 1
ATOM 1016 C C . LEU A 1 135 ? 6.113 4.669 -9.291 1.00 95.31 135 LEU A C 1
ATOM 1018 O O . LEU A 1 135 ? 6.335 4.597 -8.084 1.00 95.31 135 LEU A O 1
ATOM 1022 N N . ILE A 1 136 ? 5.402 5.670 -9.808 1.00 96.06 136 ILE A N 1
ATOM 1023 C CA . ILE A 1 136 ? 4.806 6.744 -9.002 1.00 96.06 136 ILE A CA 1
ATOM 1024 C C . ILE A 1 136 ? 3.450 6.271 -8.492 1.00 96.06 136 ILE A C 1
ATOM 1026 O O . ILE A 1 136 ? 2.531 6.069 -9.278 1.00 96.06 136 ILE A O 1
ATOM 1030 N N . THR A 1 137 ? 3.304 6.117 -7.184 1.00 95.00 137 THR A N 1
ATOM 1031 C CA . THR A 1 137 ? 2.071 5.630 -6.567 1.00 95.00 137 THR A CA 1
ATOM 1032 C C . THR A 1 137 ? 1.381 6.756 -5.827 1.00 95.00 137 THR A C 1
ATOM 1034 O O . THR A 1 137 ? 1.967 7.358 -4.934 1.00 95.00 137 THR A O 1
ATOM 1037 N N . THR A 1 138 ? 0.125 7.014 -6.168 1.00 93.56 138 THR A N 1
ATOM 1038 C CA . THR A 1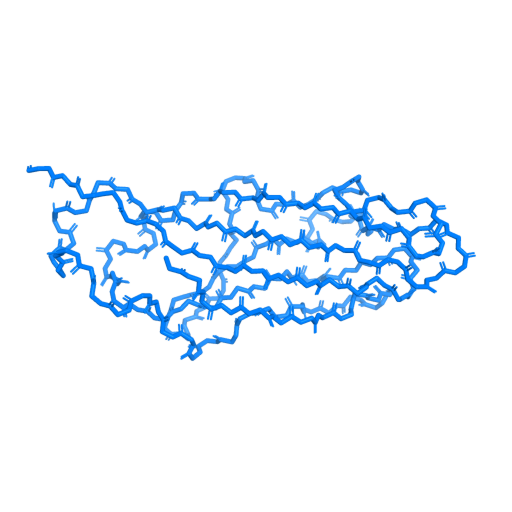 138 ? -0.737 7.955 -5.452 1.00 93.56 138 THR A CA 1
ATOM 1039 C C . THR A 1 138 ? -1.766 7.174 -4.655 1.00 93.56 138 THR A C 1
ATOM 1041 O O . THR A 1 138 ? -2.478 6.345 -5.225 1.00 93.56 138 THR A O 1
ATOM 1044 N N . VAL A 1 139 ? -1.858 7.447 -3.354 1.00 91.50 139 VAL A N 1
ATOM 1045 C CA . VAL A 1 139 ? -2.748 6.731 -2.434 1.00 91.50 139 VAL A CA 1
ATOM 1046 C C . VAL A 1 139 ? -3.717 7.691 -1.761 1.00 91.50 139 VAL A C 1
ATOM 1048 O O . VAL A 1 139 ? -3.321 8.691 -1.175 1.00 91.50 139 VAL A O 1
ATOM 1051 N N . SER A 1 140 ? -4.987 7.313 -1.798 1.00 89.31 140 SER A N 1
ATOM 1052 C CA . SER A 1 140 ? -6.098 7.860 -1.041 1.00 89.31 140 SER A CA 1
ATOM 1053 C C . SER A 1 140 ? -6.509 6.905 0.075 1.00 89.31 140 SER A C 1
ATOM 1055 O O . SER A 1 140 ? -6.872 5.752 -0.178 1.00 89.31 140 SER A O 1
ATOM 1057 N N . ILE A 1 141 ? -6.492 7.405 1.307 1.00 86.88 141 ILE A N 1
ATOM 1058 C CA . ILE A 1 141 ? -6.772 6.620 2.515 1.00 86.88 141 ILE A CA 1
ATOM 1059 C C . ILE A 1 141 ? -8.098 7.057 3.108 1.00 86.88 141 ILE A C 1
ATOM 1061 O O . ILE A 1 141 ? -8.376 8.252 3.182 1.00 86.88 141 ILE A O 1
ATOM 1065 N N . ALA A 1 142 ? -8.921 6.114 3.545 1.00 85.50 142 ALA A N 1
ATOM 1066 C CA . ALA A 1 142 ? -10.144 6.420 4.261 1.00 85.50 142 ALA A CA 1
ATOM 1067 C C . ALA A 1 142 ? -10.409 5.424 5.381 1.00 85.50 142 ALA A C 1
ATOM 1069 O O . ALA A 1 142 ? -10.148 4.236 5.241 1.00 85.50 142 ALA A O 1
ATOM 1070 N N . VAL A 1 143 ? -11.011 5.911 6.463 1.00 83.31 143 VAL A N 1
ATOM 1071 C CA . VAL A 1 143 ? -11.556 5.052 7.518 1.00 83.31 143 VAL A CA 1
ATOM 1072 C C . VAL A 1 143 ? -13.070 5.132 7.544 1.00 83.31 143 VAL A C 1
ATOM 1074 O O . VAL A 1 143 ? -13.663 6.216 7.422 1.00 83.31 143 VAL A O 1
ATOM 1077 N N . GLN A 1 144 ? -13.683 3.957 7.663 1.00 84.88 144 GLN A N 1
ATOM 1078 C CA . GLN A 1 144 ? -15.116 3.763 7.769 1.00 84.88 144 GLN A CA 1
ATOM 1079 C C . GLN A 1 144 ? -15.452 3.054 9.080 1.00 84.88 144 GLN A C 1
ATOM 1081 O O . GLN A 1 144 ? -15.021 1.930 9.325 1.00 84.88 144 GLN A O 1
ATOM 1086 N N . TYR A 1 145 ? -16.287 3.707 9.884 1.00 82.00 145 TYR A N 1
ATOM 1087 C CA . TYR A 1 145 ? -16.804 3.175 11.140 1.00 82.00 145 TYR A CA 1
ATOM 1088 C C . TYR A 1 145 ? -18.211 2.635 10.914 1.00 82.00 145 TYR A C 1
ATOM 1090 O O . TYR A 1 145 ? -19.076 3.323 10.363 1.00 82.00 145 TYR A O 1
ATOM 1098 N N . LEU A 1 146 ? -18.446 1.404 11.351 1.00 85.38 146 LEU A N 1
ATOM 1099 C CA . LEU A 1 146 ? -19.770 0.812 11.427 1.00 85.38 146 LEU A CA 1
ATOM 1100 C C . LEU A 1 146 ? -20.187 0.793 12.894 1.00 85.38 146 LEU A C 1
ATOM 1102 O O . LEU A 1 146 ? -19.638 0.039 13.696 1.00 85.38 146 LEU A O 1
ATOM 1106 N N . TRP A 1 147 ? -21.170 1.620 13.227 1.00 81.19 147 TRP A N 1
ATOM 1107 C CA . TRP A 1 147 ? -21.738 1.721 14.568 1.00 81.19 147 TRP A CA 1
ATOM 1108 C C . TRP A 1 147 ? -22.831 0.673 14.770 1.00 81.19 147 TRP A C 1
ATOM 1110 O O . TRP A 1 147 ? -23.582 0.353 13.841 1.00 81.19 147 TRP A O 1
ATOM 1120 N N . ARG A 1 148 ? -22.936 0.133 15.985 1.00 73.81 148 ARG A N 1
ATOM 1121 C CA . ARG A 1 148 ? -24.147 -0.568 16.417 1.00 73.81 148 ARG A CA 1
ATOM 1122 C C . ARG A 1 148 ? -25.268 0.457 16.593 1.00 73.81 148 ARG A C 1
ATOM 1124 O O . ARG A 1 148 ? -25.012 1.614 16.912 1.00 73.81 148 ARG A O 1
ATOM 1131 N N . LYS A 1 149 ? -26.496 0.021 16.319 1.00 58.59 149 LYS A N 1
ATOM 1132 C CA . LYS A 1 149 ? -27.699 0.776 16.681 1.00 58.59 149 LYS A CA 1
ATOM 1133 C C . LYS A 1 149 ? -27.948 0.690 18.177 1.00 58.59 149 LYS A C 1
ATOM 1135 O O . LYS A 1 149 ? -27.633 -0.384 18.739 1.00 58.59 149 LYS A O 1
#

Nearest PDB structures (foldseek):
  1al0-assembly1_G  TM=3.970E-01  e=7.099E-02  Sinsheimervirus phiX174
  4aed-assembly1_B  TM=3.644E-01  e=1.664E-01  Enterovirus A71
  7dpf-assembly1_2  TM=3.002E-01  e=5.738E-02  Coxsackievirus B1
  6q5u-assembly1_H  TM=3.040E-01  e=1.851E-01  Enterobacteria phage PR772
  5mgd-assembly1_A  TM=1.776E-01  e=8.219E-01  Aspergillus niger CBS 513.88

Secondary structure (DSSP, 8-state):
-EEEEEEEEE-SS-EEEEEE-TT-B--S--S---GGGEEEEEEEEEEEEEE-SSS-B-B---STTSSEEEEEETT---EE-TTT-B--TTTT-B-STT-EEEEEEEEE-HHHHTT-TT-BEEEEEEEE-BSSS-EEEEEEEEEEEEE--

Sequence (149 aa):
VLVNNQAVTISTVKADAEFSADDTNAPANPISTENSQMNRVLLVISGQAHNTFAGLNYLDCALATDNQWQVNLDGGTYEDLTPNGQMVDQDWYCILQGANASFLFMFDITDLMATNVDGKIGVKLTNAVSKQDSLITTVSIAVQYLWRK

Foldseek 3Di:
DWFFKDKDWAAQFFAKFWQDDLPTWADDDDVDPDLVQFDWKKKKKWWKWAAQDAFKKFWDPVDQLEFFKWKDWNPDDTDTQPDPRGDDRPQFTAGGHGGMRIDMDMGTCSVVCSPPVGIGMIMIGGRTHMPHTGTIIIIIIHMDTDGHD

Solvent-accessible surface area (backbone atoms only — not comparable to full-atom values): 7770 Å² total; per-residue (Å²): 75,83,61,41,80,32,75,44,73,34,26,64,60,70,38,70,45,72,45,32,60,45,77,37,60,40,65,87,78,62,99,59,92,53,55,89,43,54,70,42,31,37,43,34,45,32,38,38,35,34,23,70,32,94,37,68,36,25,40,43,43,88,45,101,67,22,33,27,33,28,39,25,53,64,64,48,74,72,40,74,43,69,94,76,26,66,53,52,46,68,69,40,54,16,74,32,55,74,28,70,22,71,50,77,48,78,42,77,41,38,81,78,37,56,86,44,81,80,36,19,47,18,34,32,27,34,38,20,26,19,72,37,53,45,35,38,32,36,39,39,34,31,55,48,79,41,67,57,132

Organism: NCBI:txid1618448

pLDDT: mean 86.03, std 12.24, range [52.69, 97.56]